Protein AF-A0A8J5CQS2-F1 (afdb_monomer)

Sequence (169 aa):
MVDVGGQRSERRKWIHCFENVTSIIFLVALSEYDQILFESDNENRMEESKALFKTIITYPWFQHSSVILFLNKKDLLEEKIMYSHLVDYFPEFDGTRRDAIAAREFILRMFVELNPDPEKIIYSHFTCATDMGADCLQEGTGEADDGGFLLKSFEWRRRWSRHSRFEQD

Secondary structure (DSSP, 8-state):
------STTGGGGGGGG-SS--EEEEEEEGGGTTPEETTEEEEEHHHHHHHHHHHHHH-GGGTTSEEEEEEE-HHHHHHHTTTS-GGGT-TT--SPTT-HHHHHHHHHHHHHTT---TTS-EEEEE--SS--SS-TTS-----------GGGSTTHHHHHTTTTTS---

Nearest PDB structures (foldseek):
  5do9-assembly1_A  TM=9.609E-01  e=2.045E-19  Mus musculus
  8zje-assembly1_A  TM=9.248E-01  e=1.064E-18  Homo sapiens
  3ah8-assembly1_A  TM=9.185E-01  e=2.661E-18  Rattus norvegicus
  7f6h-assembly1_B  TM=9.237E-01  e=5.539E-18  Homo sapiens
  7f6g-assembly1_B  TM=9.198E-01  e=5.888E-18  Homo sapiens

Structure (mmCIF, N/CA/C/O backbone):
data_AF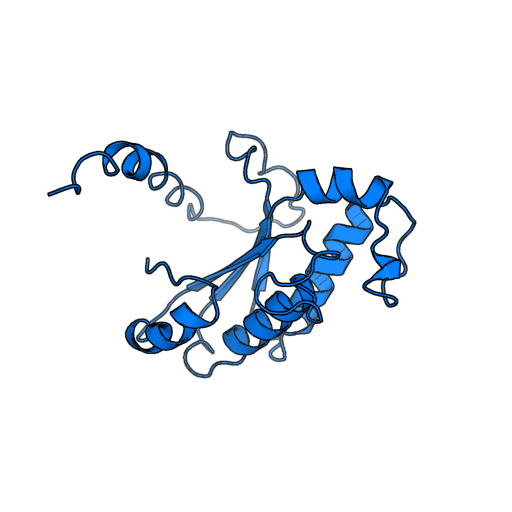-A0A8J5CQS2-F1
#
_entry.id   AF-A0A8J5CQS2-F1
#
loop_
_atom_site.group_PDB
_atom_site.id
_atom_site.type_symbol
_atom_site.label_atom_id
_atom_site.label_alt_id
_atom_site.label_comp_id
_atom_site.label_asym_id
_atom_site.label_entity_id
_atom_site.label_seq_id
_atom_site.pdbx_PDB_ins_code
_atom_site.Cartn_x
_atom_site.Cartn_y
_atom_site.Cartn_z
_atom_site.occupancy
_atom_site.B_iso_or_equiv
_atom_site.auth_seq_id
_atom_site.auth_comp_id
_atom_site.auth_asym_id
_atom_site.auth_atom_id
_atom_site.pdbx_PDB_model_num
ATOM 1 N N . MET A 1 1 ? -12.128 13.520 13.193 1.00 44.22 1 MET A N 1
ATOM 2 C CA .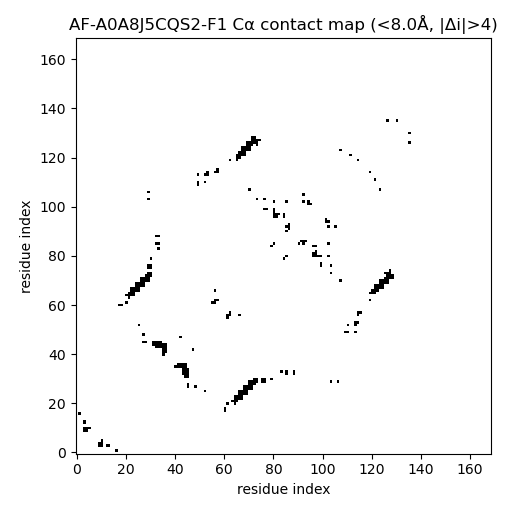 MET A 1 1 ? -11.045 12.775 12.521 1.00 44.22 1 MET A CA 1
ATOM 3 C C . MET A 1 1 ? -9.750 13.227 13.149 1.00 44.22 1 MET A C 1
ATOM 5 O O . MET A 1 1 ? -9.570 14.432 13.286 1.00 44.22 1 MET A O 1
ATOM 9 N N . VAL A 1 2 ? -8.931 12.288 13.603 1.00 40.47 2 VAL A N 1
ATOM 10 C CA . VAL A 1 2 ? -7.646 12.587 14.235 1.00 40.47 2 VAL A CA 1
ATOM 11 C C . VAL A 1 2 ? -6.560 12.197 13.244 1.00 40.47 2 VAL A C 1
ATOM 13 O O . VAL A 1 2 ? -6.558 11.062 12.777 1.00 40.47 2 VAL A O 1
ATOM 16 N N . ASP A 1 3 ? -5.708 13.152 12.876 1.00 47.66 3 ASP A N 1
ATOM 17 C CA . ASP A 1 3 ? -4.540 12.888 12.040 1.00 47.66 3 ASP A CA 1
ATOM 18 C C . ASP A 1 3 ? -3.387 12.488 12.952 1.00 47.66 3 ASP A C 1
ATOM 20 O O . ASP A 1 3 ? -2.991 13.235 13.850 1.00 47.66 3 ASP A O 1
ATOM 24 N N . VAL A 1 4 ? -2.897 11.273 12.754 1.00 51.91 4 VAL A N 1
ATOM 25 C CA . VAL A 1 4 ? -1.753 10.750 13.476 1.00 51.91 4 VAL A CA 1
ATOM 26 C C . VAL A 1 4 ? -0.599 10.634 12.494 1.00 51.91 4 VAL A C 1
ATOM 28 O O . VAL A 1 4 ? -0.658 9.878 11.526 1.00 51.91 4 VAL A O 1
ATOM 31 N N . GLY A 1 5 ? 0.472 11.391 12.737 1.00 52.62 5 GLY A N 1
ATOM 32 C CA . GLY A 1 5 ? 1.676 11.297 11.920 1.00 52.62 5 GLY A CA 1
ATOM 33 C C . GLY A 1 5 ? 2.195 9.854 11.891 1.00 52.62 5 GLY A C 1
ATOM 34 O O . GLY A 1 5 ? 2.320 9.207 12.932 1.00 52.62 5 GLY A O 1
ATOM 35 N N . GLY A 1 6 ? 2.499 9.341 10.695 1.00 58.34 6 GLY A N 1
ATOM 36 C CA . GLY A 1 6 ? 3.029 7.982 10.503 1.00 58.34 6 GLY A CA 1
ATOM 37 C C . GLY A 1 6 ? 4.504 7.808 10.899 1.00 58.34 6 GLY A C 1
ATOM 38 O O . GLY A 1 6 ? 5.002 6.677 10.940 1.00 58.34 6 GLY A O 1
ATOM 39 N N . GLN A 1 7 ? 5.203 8.912 11.197 1.00 57.56 7 GLN A N 1
ATOM 40 C CA . GLN A 1 7 ? 6.600 8.908 11.645 1.00 57.56 7 GLN A CA 1
ATOM 41 C C . GLN A 1 7 ? 6.742 8.197 12.994 1.00 57.56 7 GLN A C 1
ATOM 43 O O . GLN A 1 7 ? 5.876 8.320 13.863 1.00 57.56 7 GLN A O 1
ATOM 48 N N . ARG A 1 8 ? 7.849 7.467 13.193 1.00 62.59 8 ARG A N 1
ATOM 49 C CA . ARG A 1 8 ? 8.081 6.653 14.403 1.00 62.59 8 ARG A CA 1
ATOM 50 C C . ARG A 1 8 ? 8.000 7.481 15.693 1.00 62.59 8 ARG A C 1
ATOM 52 O O . ARG A 1 8 ? 7.493 6.992 16.702 1.00 62.59 8 ARG A O 1
ATOM 59 N N . SER A 1 9 ? 8.427 8.741 15.645 1.00 59.88 9 SER A N 1
ATOM 60 C CA . SER A 1 9 ? 8.343 9.723 16.736 1.00 59.88 9 SER A CA 1
ATOM 61 C C . SER A 1 9 ? 6.903 10.079 17.142 1.00 59.88 9 SER A C 1
ATOM 63 O O . SER A 1 9 ? 6.623 10.260 18.328 1.00 59.88 9 SER A O 1
ATOM 65 N N . GLU A 1 10 ? 5.974 10.109 16.187 1.00 62.69 10 GLU A N 1
ATOM 66 C CA . GLU A 1 10 ? 4.572 10.483 16.398 1.00 62.69 10 GLU A CA 1
ATOM 67 C C . GLU A 1 10 ? 3.713 9.304 16.892 1.00 62.69 10 GLU A C 1
ATOM 69 O O . GLU A 1 10 ? 2.684 9.518 17.537 1.00 62.69 10 GLU A O 1
ATOM 74 N N . ARG A 1 11 ? 4.172 8.053 16.707 1.00 64.12 11 ARG A N 1
ATOM 75 C CA . ARG A 1 11 ? 3.464 6.827 17.144 1.00 64.12 11 ARG A CA 1
ATOM 76 C C . ARG A 1 11 ? 3.202 6.766 18.649 1.00 64.12 11 ARG A C 1
ATOM 78 O O . ARG A 1 11 ? 2.207 6.193 19.082 1.00 64.12 11 ARG A O 1
ATOM 85 N N . ARG A 1 12 ? 4.044 7.411 19.464 1.00 56.56 12 ARG A N 1
ATOM 86 C CA . ARG A 1 12 ? 3.858 7.480 20.927 1.00 56.56 12 ARG A CA 1
ATOM 87 C C . ARG A 1 12 ? 2.632 8.303 21.344 1.00 56.56 12 ARG A C 1
ATOM 89 O O . ARG A 1 12 ? 2.141 8.118 22.451 1.00 56.56 12 ARG A O 1
ATOM 96 N N . LYS A 1 13 ? 2.118 9.178 20.470 1.00 54.66 13 LYS A N 1
ATOM 97 C CA . LYS A 1 13 ? 0.948 10.037 20.738 1.00 54.66 13 LYS A CA 1
ATOM 98 C C . LYS A 1 13 ? -0.385 9.361 20.408 1.00 54.66 13 LYS A C 1
ATOM 100 O O . LYS A 1 13 ? -1.439 9.871 20.781 1.00 54.66 13 LYS A O 1
ATOM 105 N N . TRP A 1 14 ? -0.349 8.205 19.743 1.00 59.88 14 TRP A N 1
ATOM 106 C CA . TRP A 1 14 ? -1.544 7.505 19.265 1.00 59.88 14 TRP A CA 1
ATOM 107 C C . TRP A 1 14 ? -2.451 7.042 20.419 1.00 59.88 14 TRP A C 1
ATOM 109 O O . TRP A 1 14 ? -3.668 7.020 20.272 1.00 59.88 14 TRP A O 1
ATOM 119 N N . ILE A 1 15 ? -1.875 6.785 21.601 1.00 51.25 15 ILE A N 1
ATOM 120 C CA . ILE A 1 15 ? -2.575 6.327 22.815 1.00 51.25 15 ILE A CA 1
ATOM 121 C C . ILE A 1 15 ? -3.734 7.255 23.224 1.00 51.25 15 ILE A C 1
ATOM 123 O O . ILE A 1 15 ? -4.734 6.778 23.749 1.00 51.25 15 ILE A O 1
ATOM 127 N N . HIS A 1 16 ? -3.653 8.561 22.947 1.00 52.88 16 HIS A N 1
ATOM 128 C CA . HIS A 1 16 ? -4.701 9.521 23.325 1.00 52.88 16 HIS A CA 1
ATOM 129 C C . HIS A 1 16 ? -5.902 9.562 22.362 1.00 52.88 16 HIS A C 1
ATOM 131 O O . HIS A 1 16 ? -6.837 10.324 22.591 1.00 52.88 16 HIS A O 1
ATOM 137 N N . CYS A 1 17 ? -5.892 8.760 21.291 1.00 51.12 17 CYS A N 1
ATOM 138 C CA . CYS A 1 17 ? -6.898 8.798 20.226 1.00 51.12 17 CYS A CA 1
ATOM 139 C C . CYS A 1 17 ? -7.877 7.608 20.250 1.00 51.12 17 CYS A C 1
ATOM 141 O O . CYS A 1 17 ? -8.739 7.527 19.376 1.00 51.12 17 CYS A O 1
ATOM 143 N N . PHE A 1 18 ? -7.731 6.665 21.189 1.00 56.47 18 PHE A N 1
ATOM 144 C CA . PHE A 1 18 ? -8.286 5.310 21.055 1.00 56.47 18 PHE A CA 1
ATOM 145 C C . PHE A 1 18 ? -9.371 4.941 22.062 1.00 56.47 18 PHE A C 1
ATOM 147 O O . PHE A 1 18 ? -9.291 3.912 22.721 1.00 56.47 18 PHE A O 1
ATOM 154 N N . GLU A 1 19 ? -10.453 5.714 22.082 1.00 55.28 19 GLU A N 1
ATOM 155 C CA . GLU A 1 19 ? -11.745 5.199 22.540 1.00 55.28 19 GLU A CA 1
ATOM 156 C C . GLU A 1 19 ? -12.787 5.370 21.424 1.00 55.28 19 GLU A C 1
ATOM 158 O O . GLU A 1 19 ? -12.920 6.446 20.842 1.00 55.28 19 GLU A O 1
ATOM 163 N N . ASN A 1 20 ? -13.524 4.296 21.113 1.00 61.78 20 ASN A N 1
ATOM 164 C CA . ASN A 1 20 ? -14.654 4.267 20.168 1.00 61.78 20 ASN A CA 1
ATOM 165 C C . ASN A 1 20 ? -14.337 4.608 18.695 1.00 61.78 20 ASN A C 1
ATOM 167 O O . ASN A 1 20 ? -15.146 5.232 18.005 1.00 61.78 20 ASN A O 1
ATOM 171 N N . VAL A 1 21 ? -13.182 4.178 18.175 1.00 72.56 21 VAL A N 1
ATOM 172 C CA . VAL A 1 21 ? -12.873 4.323 16.741 1.00 72.56 21 VAL A CA 1
ATOM 173 C C . VAL A 1 21 ? -13.780 3.409 15.911 1.00 72.56 21 VAL A C 1
ATOM 175 O O . VAL A 1 21 ? -13.712 2.186 16.008 1.00 72.56 21 VAL A O 1
ATOM 178 N N . THR A 1 22 ? -14.618 4.002 15.063 1.00 79.38 22 THR A N 1
ATOM 179 C CA . THR A 1 22 ? -15.545 3.266 14.186 1.00 79.38 22 THR A CA 1
ATOM 180 C C . THR A 1 22 ? -14.869 2.750 12.921 1.00 79.38 22 THR A C 1
ATOM 182 O O . THR A 1 22 ? -15.213 1.687 12.406 1.00 79.38 22 THR A O 1
ATOM 185 N N . SER A 1 23 ? -13.911 3.502 12.383 1.00 82.50 23 SER A N 1
ATOM 186 C CA . SER A 1 23 ? -13.218 3.150 11.147 1.00 82.50 23 SER A CA 1
ATOM 187 C C . SER A 1 23 ? -11.801 3.699 11.131 1.00 82.50 23 SER A C 1
ATOM 189 O O . SER A 1 23 ? -11.536 4.791 11.637 1.00 82.50 23 SER A O 1
ATOM 191 N N . ILE A 1 24 ? -10.905 2.945 10.509 1.00 86.50 24 ILE A N 1
ATOM 192 C CA . ILE A 1 24 ? -9.502 3.290 10.322 1.00 86.50 24 ILE A CA 1
ATOM 193 C C . ILE A 1 24 ? -9.265 3.454 8.834 1.00 86.50 24 ILE A C 1
ATOM 195 O O . ILE A 1 24 ? -9.616 2.577 8.052 1.00 86.50 24 ILE A O 1
ATOM 199 N N . ILE A 1 25 ? -8.643 4.565 8.455 1.00 88.56 25 ILE A N 1
ATOM 200 C CA . ILE A 1 25 ? -8.172 4.781 7.091 1.00 88.56 25 ILE A CA 1
ATOM 201 C C . ILE A 1 25 ? -6.656 4.636 7.113 1.00 88.56 25 ILE A C 1
ATOM 203 O O . ILE A 1 25 ? -5.969 5.404 7.783 1.00 88.56 25 ILE A O 1
ATOM 207 N N . PHE A 1 26 ? -6.141 3.650 6.389 1.00 90.38 26 PHE A N 1
ATOM 208 C CA . PHE A 1 26 ? -4.714 3.407 6.246 1.00 90.38 26 PHE A CA 1
ATOM 209 C C . PHE A 1 26 ? -4.270 3.743 4.825 1.00 90.38 26 PHE A C 1
ATOM 211 O O . PHE A 1 26 ? -4.892 3.306 3.859 1.00 90.38 26 PHE A O 1
ATOM 218 N N . LEU A 1 27 ? -3.197 4.525 4.693 1.00 89.12 27 LEU A N 1
ATOM 219 C CA . LEU A 1 27 ? -2.661 4.935 3.398 1.00 89.12 27 LEU A CA 1
ATOM 220 C C . LEU A 1 27 ? -1.344 4.214 3.114 1.00 89.12 27 LEU A C 1
ATOM 222 O O . LEU A 1 27 ? -0.386 4.322 3.876 1.00 89.12 27 LEU A O 1
ATOM 226 N N . VAL A 1 28 ? -1.294 3.543 1.969 1.00 93.25 28 VAL A N 1
ATOM 227 C CA . VAL A 1 28 ? -0.110 2.891 1.410 1.00 93.25 28 VAL A CA 1
ATOM 228 C C . VAL A 1 28 ? 0.341 3.680 0.194 1.00 93.25 28 VAL A C 1
ATOM 230 O O . VAL A 1 28 ? -0.457 3.994 -0.684 1.00 93.25 28 VAL A O 1
ATOM 233 N N . ALA A 1 29 ? 1.626 4.001 0.122 1.00 92.19 29 ALA A N 1
ATOM 234 C CA . ALA A 1 29 ? 2.218 4.618 -1.054 1.00 92.19 29 ALA A CA 1
ATOM 235 C C . ALA A 1 29 ? 2.773 3.525 -1.977 1.00 92.19 29 ALA A C 1
ATOM 237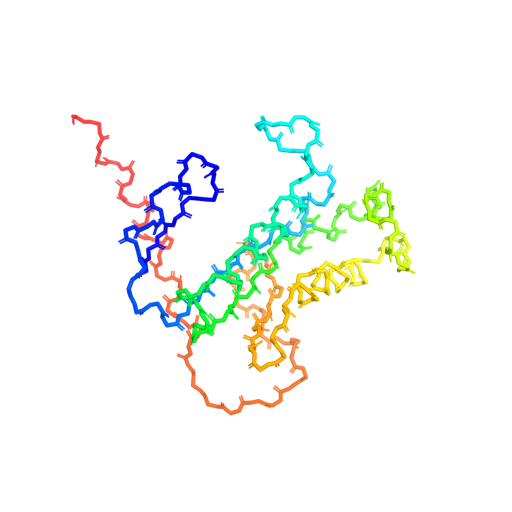 O O . ALA A 1 29 ? 3.851 2.994 -1.723 1.00 92.19 29 ALA A O 1
ATOM 238 N N . LEU A 1 30 ? 2.049 3.209 -3.054 1.00 94.69 30 LEU A N 1
ATOM 239 C CA . LEU A 1 30 ? 2.402 2.135 -3.989 1.00 94.69 30 LEU A CA 1
ATOM 240 C C . LEU A 1 30 ? 3.809 2.289 -4.563 1.00 94.69 30 LEU A C 1
ATOM 242 O O . LEU A 1 30 ? 4.504 1.304 -4.735 1.00 94.69 30 LEU A O 1
ATOM 246 N N . SER A 1 31 ? 4.250 3.519 -4.823 1.00 94.31 31 SER A N 1
ATOM 247 C CA . SER A 1 31 ? 5.530 3.823 -5.473 1.00 94.31 31 SER A CA 1
ATOM 248 C C . SER A 1 31 ? 6.770 3.712 -4.567 1.00 94.31 31 SER A C 1
ATOM 250 O O . SER A 1 31 ? 7.852 4.144 -4.974 1.00 94.31 31 SER A O 1
ATOM 252 N N . GLU A 1 32 ? 6.621 3.262 -3.317 1.00 93.31 32 GLU A N 1
ATOM 253 C CA . GLU A 1 32 ? 7.698 3.220 -2.309 1.00 93.31 32 GLU A CA 1
ATOM 254 C C . GLU A 1 32 ? 8.295 1.813 -2.111 1.00 93.31 32 GLU A C 1
ATOM 256 O O . GLU A 1 32 ? 9.106 1.622 -1.208 1.00 93.31 32 GLU A O 1
ATOM 261 N N . TYR A 1 33 ? 7.935 0.847 -2.967 1.00 94.88 33 TYR A N 1
ATOM 262 C CA . TYR A 1 33 ? 8.407 -0.547 -2.916 1.00 94.88 33 TYR A CA 1
ATOM 263 C C . TYR A 1 33 ? 9.929 -0.711 -3.016 1.00 94.88 33 TYR A C 1
ATOM 265 O O . TYR A 1 33 ? 10.471 -1.693 -2.527 1.00 94.88 33 TYR A O 1
ATOM 273 N N . ASP A 1 34 ? 10.625 0.245 -3.614 1.00 92.94 34 ASP A N 1
ATOM 274 C CA . ASP A 1 34 ? 12.075 0.253 -3.835 1.00 92.94 34 ASP A CA 1
ATOM 275 C C . ASP A 1 34 ? 12.808 1.322 -3.005 1.00 92.94 34 ASP A C 1
ATOM 277 O O . ASP A 1 34 ? 13.994 1.578 -3.215 1.00 92.94 34 ASP A O 1
ATOM 281 N N . GLN A 1 35 ? 12.108 1.986 -2.082 1.00 90.81 35 GLN A N 1
ATOM 282 C CA . GLN A 1 35 ? 12.676 3.052 -1.264 1.00 90.81 35 GLN A CA 1
ATOM 283 C C . GLN A 1 35 ? 13.108 2.534 0.107 1.00 90.81 35 GLN A C 1
ATOM 285 O O . GLN A 1 35 ? 12.442 1.693 0.711 1.00 90.81 35 GLN A O 1
ATOM 290 N N . ILE A 1 36 ? 14.180 3.122 0.634 1.00 88.19 36 ILE A N 1
ATOM 291 C CA . ILE A 1 36 ? 14.632 2.955 2.021 1.00 88.19 36 ILE A CA 1
ATOM 292 C C . ILE A 1 36 ? 14.068 4.065 2.915 1.00 88.19 36 ILE A C 1
ATOM 294 O O . ILE A 1 36 ? 13.730 5.155 2.440 1.00 88.19 36 ILE A O 1
ATOM 298 N N . LEU A 1 37 ? 13.913 3.790 4.209 1.00 75.19 37 LEU A N 1
ATOM 299 C CA . LEU A 1 37 ? 13.508 4.793 5.187 1.00 75.19 37 LEU A CA 1
ATOM 300 C C . LEU A 1 37 ? 14.589 5.866 5.326 1.00 75.19 37 LEU A C 1
ATOM 302 O O . LEU A 1 37 ? 15.771 5.573 5.421 1.00 75.19 37 LEU A O 1
ATOM 306 N N . PHE A 1 38 ? 14.166 7.123 5.450 1.00 72.12 38 PHE A N 1
ATOM 307 C CA . PHE A 1 38 ? 15.088 8.220 5.761 1.00 72.12 38 PHE A CA 1
ATOM 308 C C . PHE A 1 38 ? 15.748 8.059 7.143 1.00 72.12 38 PHE A C 1
ATOM 310 O O . PHE A 1 38 ? 16.850 8.538 7.376 1.00 72.12 38 PHE A O 1
ATOM 317 N N . GLU A 1 39 ? 15.056 7.396 8.073 1.00 71.19 39 GLU A N 1
ATOM 318 C CA . GLU A 1 39 ? 15.520 7.168 9.446 1.00 71.19 39 GLU A CA 1
ATOM 319 C C . GLU A 1 39 ? 16.452 5.945 9.568 1.00 71.19 39 GLU A C 1
ATOM 321 O O . GLU A 1 39 ? 17.073 5.764 10.614 1.00 71.19 39 GLU A O 1
ATOM 326 N N . SER A 1 40 ? 16.512 5.083 8.543 1.00 74.25 40 SER A N 1
ATOM 327 C CA . SER A 1 40 ? 17.265 3.824 8.559 1.00 74.25 40 SER A CA 1
ATOM 328 C C . SER A 1 40 ? 17.567 3.343 7.137 1.00 74.25 40 SER A C 1
ATOM 330 O O . SER A 1 40 ? 16.667 2.899 6.422 1.00 74.25 40 SER A O 1
ATOM 332 N N . ASP A 1 41 ? 18.847 3.355 6.755 1.00 76.12 41 ASP A N 1
ATOM 333 C CA . ASP A 1 41 ? 19.293 3.001 5.397 1.00 76.12 41 ASP A CA 1
ATOM 334 C C . ASP A 1 41 ? 19.101 1.515 5.035 1.00 76.12 41 ASP A C 1
ATOM 336 O O . ASP A 1 41 ? 19.252 1.120 3.880 1.00 76.12 41 ASP A O 1
ATOM 340 N N . ASN A 1 42 ? 18.747 0.679 6.013 1.00 80.06 42 ASN A N 1
ATOM 341 C CA . ASN A 1 42 ? 18.617 -0.768 5.854 1.00 80.06 42 ASN A CA 1
ATOM 342 C C . ASN A 1 42 ? 17.160 -1.254 5.837 1.00 80.06 42 ASN A C 1
ATOM 344 O O . ASN A 1 42 ? 16.925 -2.456 5.724 1.00 80.06 42 ASN A O 1
ATOM 348 N N . GLU A 1 43 ? 16.182 -0.357 5.965 1.00 82.94 43 GLU A N 1
ATOM 349 C CA . GLU A 1 43 ? 14.769 -0.722 6.077 1.00 82.94 43 GLU A CA 1
ATOM 350 C C . GLU A 1 43 ? 13.970 -0.211 4.876 1.00 82.94 43 GLU A C 1
ATOM 352 O O . GLU A 1 43 ? 13.920 0.988 4.599 1.00 82.94 43 GLU A O 1
ATOM 357 N N . ASN A 1 44 ? 13.311 -1.127 4.164 1.00 91.00 44 ASN A N 1
ATOM 358 C CA . ASN A 1 44 ? 12.440 -0.798 3.041 1.00 91.00 44 ASN A CA 1
ATOM 359 C C . ASN A 1 44 ? 11.135 -0.135 3.526 1.00 91.00 44 ASN A C 1
ATOM 361 O O . ASN A 1 44 ? 10.497 -0.603 4.473 1.00 91.00 44 ASN A O 1
ATOM 365 N N . ARG A 1 45 ? 10.704 0.943 2.859 1.00 88.81 45 ARG A N 1
ATOM 366 C CA . ARG A 1 45 ? 9.518 1.724 3.260 1.00 88.81 45 ARG A CA 1
ATOM 367 C C . ARG A 1 45 ? 8.216 0.930 3.150 1.00 88.81 45 ARG A C 1
ATOM 369 O O . ARG A 1 45 ? 7.332 1.098 3.991 1.00 88.81 45 ARG A O 1
ATOM 376 N N . MET A 1 46 ? 8.088 0.066 2.143 1.00 93.38 46 MET A N 1
ATOM 377 C CA . MET A 1 46 ? 6.914 -0.791 1.970 1.00 93.38 46 MET A CA 1
ATOM 378 C C . MET A 1 46 ? 6.848 -1.871 3.055 1.00 93.38 46 MET A C 1
ATOM 380 O O . MET A 1 46 ? 5.772 -2.101 3.601 1.00 93.38 46 MET A O 1
ATOM 384 N N . GLU A 1 47 ? 7.979 -2.471 3.435 1.00 91.75 47 GLU A N 1
ATOM 385 C CA . GLU A 1 47 ? 8.017 -3.432 4.548 1.00 91.75 47 GLU A CA 1
ATOM 386 C C . GLU A 1 47 ? 7.668 -2.788 5.896 1.00 91.75 47 GLU A C 1
ATOM 388 O O . GLU A 1 47 ? 6.873 -3.336 6.661 1.00 91.75 47 GLU A O 1
ATOM 393 N N . GLU A 1 48 ? 8.159 -1.576 6.169 1.00 88.06 48 GLU A N 1
ATOM 394 C CA . GLU A 1 48 ? 7.749 -0.821 7.362 1.00 88.06 48 GLU A CA 1
ATOM 395 C C . GLU A 1 48 ? 6.241 -0.513 7.342 1.00 88.06 48 GLU A C 1
ATOM 397 O O . GLU A 1 48 ? 5.560 -0.628 8.364 1.00 88.06 48 GLU A O 1
ATOM 402 N N . SER A 1 49 ? 5.693 -0.148 6.177 1.00 91.62 49 SER A N 1
ATOM 403 C CA . SER A 1 49 ? 4.255 0.095 6.010 1.00 91.62 49 SER A CA 1
ATOM 404 C C . SER A 1 49 ? 3.432 -1.170 6.284 1.00 91.62 49 SER A C 1
ATOM 406 O O . SER A 1 49 ? 2.445 -1.102 7.022 1.00 91.62 49 SER A O 1
ATOM 408 N N . LYS A 1 50 ? 3.871 -2.334 5.783 1.00 93.69 50 LYS A N 1
ATOM 409 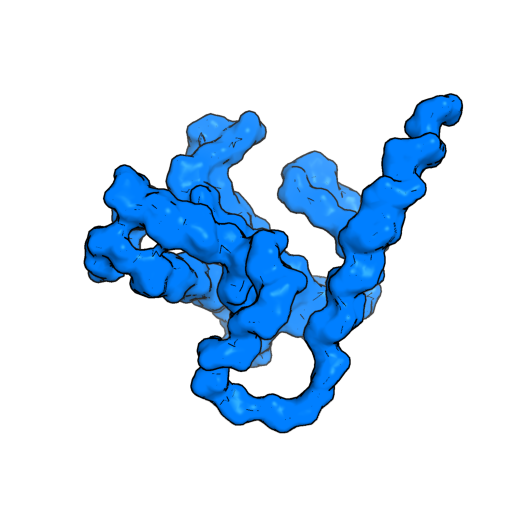C CA . LYS A 1 50 ? 3.273 -3.649 6.074 1.00 93.69 50 LYS A CA 1
ATOM 410 C C . LYS A 1 50 ? 3.308 -3.962 7.571 1.00 93.69 50 LYS A C 1
ATOM 412 O O . LYS A 1 50 ? 2.284 -4.329 8.150 1.00 93.69 50 LYS A O 1
ATOM 417 N N . ALA A 1 51 ? 4.454 -3.777 8.226 1.00 89.75 51 ALA A N 1
ATOM 418 C CA . ALA A 1 51 ? 4.606 -4.022 9.660 1.00 89.75 51 ALA A CA 1
ATOM 419 C C . ALA A 1 51 ? 3.679 -3.128 10.504 1.00 89.75 51 ALA A C 1
ATOM 421 O O . ALA A 1 51 ? 3.035 -3.596 11.453 1.00 89.75 51 ALA A O 1
ATOM 422 N N . LEU A 1 52 ? 3.551 -1.852 10.127 1.00 87.44 52 LEU A N 1
ATOM 423 C CA . LEU A 1 52 ? 2.640 -0.917 10.780 1.00 87.44 52 LEU A CA 1
ATOM 424 C C . LEU A 1 52 ? 1.176 -1.313 10.566 1.00 87.44 52 LEU A C 1
ATOM 426 O O . LEU A 1 52 ? 0.410 -1.348 11.529 1.00 87.44 52 LEU A O 1
ATOM 430 N N . PHE A 1 53 ? 0.793 -1.658 9.336 1.00 92.06 53 PHE A N 1
ATOM 431 C CA . PHE A 1 53 ? -0.559 -2.115 9.024 1.00 92.06 53 PHE A CA 1
ATOM 432 C C . PHE A 1 53 ? -0.939 -3.351 9.842 1.00 92.06 53 PHE A C 1
ATOM 434 O O . PHE A 1 53 ? -1.975 -3.348 10.506 1.00 92.06 53 PHE A O 1
ATOM 441 N N . LYS A 1 54 ? -0.059 -4.362 9.887 1.00 91.00 54 LYS A N 1
ATOM 442 C CA . LYS A 1 54 ? -0.242 -5.565 10.711 1.00 91.00 54 LYS A CA 1
ATOM 443 C C . LYS A 1 54 ? -0.465 -5.209 12.179 1.00 91.00 54 LYS A C 1
ATOM 445 O O . LYS A 1 54 ? -1.354 -5.759 12.822 1.00 91.00 54 LYS A O 1
ATOM 450 N N . THR A 1 55 ? 0.314 -4.269 12.708 1.00 86.50 55 THR A N 1
ATOM 451 C CA . THR A 1 55 ? 0.169 -3.811 14.097 1.00 86.50 55 THR A CA 1
ATOM 452 C C . THR A 1 55 ? -1.199 -3.175 14.340 1.00 86.50 55 THR A C 1
ATOM 454 O O . THR A 1 55 ? -1.829 -3.459 15.352 1.00 86.50 55 THR A O 1
ATOM 457 N N . ILE A 1 56 ? -1.685 -2.354 13.405 1.00 86.19 56 ILE A N 1
ATOM 458 C CA . ILE A 1 56 ? -2.989 -1.689 13.507 1.00 86.19 56 ILE A CA 1
ATOM 459 C C . ILE A 1 56 ? -4.128 -2.709 13.460 1.00 86.19 56 ILE A C 1
ATOM 461 O O . ILE A 1 56 ? -4.964 -2.730 14.356 1.00 86.19 56 ILE A O 1
ATOM 465 N N . ILE A 1 57 ? -4.167 -3.586 12.457 1.00 88.19 57 ILE A N 1
ATOM 466 C CA . ILE A 1 57 ? -5.292 -4.523 12.295 1.00 88.19 57 ILE A CA 1
ATOM 467 C C . ILE A 1 57 ? -5.350 -5.591 13.396 1.00 88.19 57 ILE A C 1
ATOM 469 O O . ILE A 1 57 ? -6.422 -6.130 13.655 1.00 88.19 57 ILE A O 1
ATOM 473 N N . THR A 1 58 ? -4.225 -5.873 14.063 1.00 87.69 58 THR A N 1
ATOM 474 C CA . THR A 1 58 ? -4.150 -6.815 15.196 1.00 87.69 58 THR A CA 1
ATOM 475 C C . THR A 1 58 ? -4.329 -6.149 16.558 1.00 87.69 58 THR A C 1
ATOM 477 O O . THR A 1 58 ? -4.407 -6.841 17.575 1.00 87.69 58 THR A O 1
ATOM 480 N N . TYR A 1 59 ? -4.405 -4.818 16.611 1.00 84.50 59 TYR A N 1
ATOM 481 C CA . TYR A 1 59 ? -4.508 -4.106 17.874 1.00 84.50 59 TYR A CA 1
ATOM 482 C C . TYR A 1 59 ? -5.884 -4.361 18.520 1.00 84.50 59 TYR A C 1
ATOM 484 O O . TYR A 1 59 ? -6.905 -4.110 17.874 1.00 84.50 59 TYR A O 1
ATOM 492 N N . PRO A 1 60 ? -5.961 -4.801 19.795 1.00 81.69 60 PRO A N 1
ATOM 493 C CA . PRO A 1 60 ? -7.232 -5.163 20.434 1.00 81.69 60 PRO A CA 1
ATOM 494 C C . PRO A 1 60 ? -8.294 -4.057 20.398 1.00 81.69 60 PRO A C 1
ATOM 496 O O . PRO A 1 60 ? -9.475 -4.327 20.201 1.00 81.69 60 PRO A O 1
ATOM 499 N N . TRP A 1 61 ? -7.865 -2.798 20.503 1.00 76.19 61 TRP A N 1
ATOM 500 C CA . TRP A 1 61 ? -8.744 -1.625 20.473 1.00 76.19 61 TRP A CA 1
ATOM 501 C C . TRP A 1 61 ? -9.464 -1.418 19.136 1.00 76.19 61 TRP A C 1
ATOM 503 O O . TRP A 1 61 ? -10.425 -0.658 19.068 1.00 76.19 61 TRP A O 1
ATOM 513 N N . PHE A 1 62 ? -9.006 -2.089 18.079 1.00 80.25 62 PHE A N 1
ATOM 514 C CA . PHE A 1 62 ? -9.518 -1.954 16.722 1.00 80.25 62 PHE A CA 1
ATOM 515 C C . PHE A 1 62 ? -10.195 -3.209 16.194 1.00 80.25 62 PHE A C 1
ATOM 517 O O . PHE A 1 62 ? -10.544 -3.248 15.014 1.00 80.25 62 PHE A O 1
ATOM 524 N N . GLN A 1 63 ? -10.405 -4.227 17.032 1.00 80.12 63 GLN A N 1
ATOM 525 C CA . GLN A 1 63 ? -11.026 -5.488 16.618 1.00 80.12 63 GLN A CA 1
ATOM 526 C C . GLN A 1 63 ? -12.365 -5.247 15.908 1.00 80.12 63 GLN A C 1
ATOM 528 O O . GLN A 1 63 ? -12.556 -5.726 14.793 1.00 80.12 63 GLN A O 1
ATOM 533 N N . HIS A 1 64 ? -13.213 -4.383 16.470 1.00 81.19 64 HIS A N 1
ATOM 534 C CA . HIS A 1 64 ? -14.530 -4.047 15.918 1.00 81.19 64 HIS A CA 1
ATOM 535 C C . HIS A 1 64 ? -14.539 -2.866 14.934 1.00 81.19 64 HIS A C 1
ATOM 537 O O . HIS A 1 64 ? -15.592 -2.522 14.402 1.00 81.19 64 HIS A O 1
ATOM 543 N N . SER A 1 65 ? -13.397 -2.219 14.690 1.00 85.31 65 SER A N 1
ATOM 544 C CA . SER A 1 65 ? -13.311 -1.101 13.746 1.00 85.31 65 SER A CA 1
ATOM 545 C C . SER A 1 65 ? -13.212 -1.612 12.306 1.00 85.31 65 SER A C 1
ATOM 547 O O . SER A 1 65 ? -12.440 -2.533 12.021 1.00 85.31 65 SER A O 1
ATOM 549 N N . SER A 1 66 ? -13.920 -0.971 11.377 1.00 86.62 66 SER A N 1
ATOM 550 C CA . SER A 1 66 ? -13.733 -1.206 9.938 1.00 86.62 66 SER A CA 1
ATOM 551 C C . SER A 1 66 ? -12.383 -0.659 9.474 1.00 86.62 66 SER A C 1
ATOM 553 O O . SER A 1 66 ? -11.923 0.366 9.981 1.00 86.62 66 SER A O 1
ATOM 555 N N . VAL A 1 67 ? -11.756 -1.298 8.487 1.00 89.25 67 VAL A N 1
ATOM 556 C CA . VAL A 1 67 ? -10.480 -0.837 7.920 1.00 89.25 67 VAL A CA 1
ATOM 557 C C . VAL A 1 67 ? -10.674 -0.491 6.451 1.00 89.25 67 VAL A C 1
ATOM 559 O O . VAL A 1 67 ? -11.182 -1.296 5.676 1.00 89.25 67 VAL A O 1
ATOM 562 N N . ILE A 1 68 ? -10.260 0.715 6.077 1.00 91.31 68 ILE A N 1
ATOM 563 C CA . ILE A 1 68 ? -10.246 1.217 4.707 1.00 91.31 68 ILE A CA 1
ATOM 564 C C . ILE A 1 68 ? -8.782 1.419 4.313 1.00 91.31 68 ILE A C 1
ATOM 566 O O . ILE A 1 68 ? -8.064 2.200 4.935 1.00 91.31 68 ILE A O 1
ATOM 570 N N . LEU A 1 69 ? -8.336 0.707 3.289 1.00 92.56 69 LEU A N 1
ATOM 571 C CA . LEU A 1 69 ? -6.982 0.702 2.762 1.00 92.56 69 LEU A CA 1
ATOM 572 C C . LEU A 1 69 ? -6.928 1.501 1.455 1.00 92.56 69 LEU A C 1
ATOM 574 O O . LEU A 1 69 ? -7.427 1.063 0.420 1.00 92.56 69 LEU A O 1
ATOM 578 N N . PHE A 1 70 ? -6.281 2.661 1.484 1.00 93.88 70 PHE A N 1
ATOM 579 C CA . PHE A 1 70 ? -5.993 3.431 0.279 1.00 93.88 70 PHE A CA 1
ATOM 580 C C . PHE A 1 70 ? -4.599 3.113 -0.245 1.00 93.88 70 PHE A C 1
ATOM 582 O O . PHE A 1 70 ? -3.600 3.454 0.385 1.00 93.88 70 PHE A O 1
ATOM 589 N N . LEU A 1 71 ? -4.535 2.521 -1.435 1.00 93.56 71 LEU A N 1
ATOM 590 C CA . LEU A 1 71 ? -3.302 2.310 -2.184 1.00 93.56 71 LEU A CA 1
ATOM 591 C C . LEU A 1 71 ? -3.095 3.499 -3.121 1.00 93.56 71 LEU A C 1
ATOM 593 O O . LEU A 1 71 ? -3.673 3.571 -4.202 1.00 93.56 71 LEU A O 1
ATOM 597 N N . ASN A 1 72 ? -2.338 4.485 -2.654 1.00 89.75 72 ASN A N 1
ATOM 598 C CA . ASN A 1 72 ? -2.139 5.772 -3.308 1.00 89.75 72 ASN A CA 1
ATOM 599 C C . ASN A 1 72 ? -0.884 5.777 -4.193 1.00 89.75 72 ASN A C 1
ATOM 601 O O . ASN A 1 72 ? -0.005 4.929 -4.044 1.00 89.75 72 ASN A O 1
ATOM 605 N N . LYS A 1 73 ? -0.761 6.797 -5.048 1.00 90.19 73 LYS A N 1
ATOM 606 C CA . LYS A 1 73 ? 0.333 6.982 -6.013 1.00 90.19 73 LYS A CA 1
ATOM 607 C C . LYS A 1 73 ? 0.356 5.897 -7.104 1.00 90.19 73 LYS A C 1
ATOM 609 O O . LYS A 1 73 ? 1.429 5.404 -7.458 1.00 90.19 73 LYS A O 1
ATOM 614 N N . LYS A 1 74 ? -0.824 5.476 -7.592 1.00 90.75 74 LYS A N 1
ATOM 615 C CA . LYS A 1 74 ? -0.932 4.484 -8.684 1.00 90.75 74 LYS A CA 1
ATOM 616 C C . LYS A 1 74 ? -0.211 4.948 -9.958 1.00 90.75 74 LYS A C 1
ATOM 618 O O . LYS A 1 74 ? 0.460 4.152 -10.595 1.00 90.75 74 LYS A O 1
ATOM 623 N N . ASP A 1 75 ? -0.285 6.243 -10.243 1.00 90.62 75 ASP A N 1
ATOM 624 C CA . ASP A 1 75 ? 0.398 6.940 -11.332 1.00 90.62 75 ASP A CA 1
ATOM 625 C C . ASP A 1 75 ? 1.914 6.745 -11.248 1.00 90.62 75 ASP A C 1
ATOM 627 O O . ASP A 1 75 ? 2.558 6.283 -12.186 1.00 90.62 75 ASP A O 1
ATOM 631 N N . LEU A 1 76 ? 2.484 6.996 -10.070 1.00 92.44 76 LEU A N 1
ATOM 632 C CA . LEU A 1 76 ? 3.919 6.840 -9.862 1.00 92.44 76 LEU A CA 1
ATOM 633 C C . LEU A 1 76 ? 4.350 5.372 -9.882 1.00 92.44 76 LEU A C 1
ATOM 635 O O . LEU A 1 76 ? 5.478 5.086 -10.268 1.00 92.44 76 LEU A O 1
ATOM 639 N N . LEU A 1 77 ? 3.492 4.433 -9.471 1.00 94.69 77 LEU A N 1
ATOM 640 C CA . LEU A 1 77 ? 3.770 3.004 -9.635 1.00 94.69 77 LEU A CA 1
ATOM 641 C C . LEU A 1 77 ? 3.841 2.626 -11.121 1.00 94.69 77 LEU A C 1
ATOM 643 O O . LEU A 1 77 ? 4.793 1.957 -11.523 1.00 94.69 77 LEU A O 1
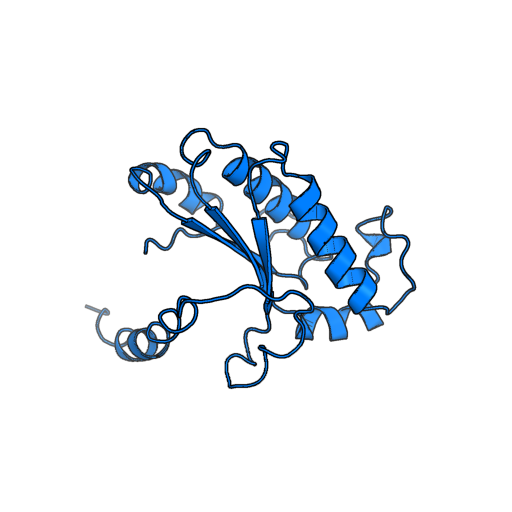ATOM 647 N N . GLU A 1 78 ? 2.864 3.065 -11.919 1.00 93.94 78 GLU A N 1
ATOM 648 C CA . GLU A 1 78 ? 2.787 2.805 -13.362 1.00 93.94 78 GLU A CA 1
ATOM 649 C C . GLU A 1 78 ? 4.036 3.313 -14.093 1.00 93.94 78 GLU A C 1
ATOM 651 O O . GLU A 1 78 ? 4.628 2.584 -14.890 1.00 93.94 78 GLU A O 1
ATOM 656 N N . GLU A 1 79 ? 4.504 4.516 -13.759 1.00 94.75 79 GLU A N 1
ATOM 657 C CA . GLU A 1 79 ? 5.750 5.058 -14.304 1.00 94.75 79 GLU A CA 1
ATOM 658 C C . GLU A 1 79 ? 6.978 4.254 -13.855 1.00 94.75 79 GLU A C 1
ATOM 660 O O . GLU A 1 79 ? 7.866 3.943 -14.655 1.00 94.75 79 GLU A O 1
ATOM 665 N N . LYS A 1 80 ? 7.051 3.913 -12.566 1.00 95.62 80 LYS A N 1
ATOM 666 C CA . LYS A 1 80 ? 8.255 3.351 -11.945 1.00 95.62 80 LYS A CA 1
ATOM 667 C C . LYS A 1 80 ? 8.525 1.902 -12.327 1.00 95.62 80 LYS A C 1
ATOM 669 O O . LYS A 1 80 ? 9.677 1.528 -12.564 1.00 95.62 80 LYS A O 1
ATOM 674 N N . ILE A 1 81 ? 7.468 1.109 -12.484 1.00 95.81 81 ILE A N 1
ATOM 675 C CA . ILE A 1 81 ? 7.531 -0.309 -12.866 1.00 95.81 81 ILE A CA 1
ATOM 676 C C . ILE A 1 81 ? 8.205 -0.530 -14.234 1.00 95.81 81 ILE A C 1
ATOM 678 O O . ILE A 1 81 ? 8.711 -1.623 -14.523 1.00 95.81 81 ILE A O 1
ATOM 682 N N . MET A 1 82 ? 8.299 0.518 -15.059 1.00 95.62 82 MET A N 1
ATOM 683 C CA . MET A 1 82 ? 8.990 0.484 -16.348 1.00 95.62 82 MET A CA 1
ATOM 684 C C . MET A 1 82 ? 10.508 0.287 -16.229 1.00 95.62 82 MET A C 1
ATOM 686 O O . MET A 1 82 ? 11.106 -0.335 -17.118 1.00 95.62 82 MET A O 1
ATOM 690 N N . TYR A 1 83 ? 11.118 0.788 -15.150 1.00 95.50 83 TYR A N 1
ATOM 691 C CA . TYR A 1 83 ? 12.573 0.806 -14.952 1.00 95.50 83 TYR A CA 1
ATOM 692 C C . TYR A 1 83 ? 13.053 0.233 -13.608 1.00 95.50 83 TYR A C 1
ATOM 694 O O . TYR A 1 83 ? 14.216 -0.145 -13.517 1.00 95.50 83 TYR A O 1
ATOM 702 N N . SER A 1 84 ? 12.192 0.134 -12.593 1.00 95.94 84 SER A N 1
ATOM 703 C CA . SER A 1 84 ? 12.474 -0.487 -11.290 1.00 95.94 84 SER A CA 1
ATOM 704 C C . SER A 1 84 ? 11.499 -1.646 -11.090 1.00 95.94 84 SER A C 1
ATOM 706 O O . SER A 1 84 ? 10.297 -1.428 -10.929 1.00 95.94 84 SER A O 1
ATOM 708 N N . HIS A 1 85 ? 11.971 -2.888 -11.191 1.00 93.38 85 HIS A N 1
ATOM 709 C CA . HIS A 1 85 ? 11.085 -4.051 -11.212 1.00 93.38 85 HIS A CA 1
ATOM 710 C C . HIS A 1 85 ? 10.765 -4.549 -9.803 1.00 93.38 85 HIS A C 1
ATOM 712 O O . HIS A 1 85 ? 11.651 -4.707 -8.972 1.00 93.38 85 HIS A O 1
ATOM 718 N N . LEU A 1 86 ? 9.492 -4.869 -9.556 1.00 95.19 86 LEU A N 1
ATOM 719 C CA . LEU A 1 86 ? 9.021 -5.272 -8.229 1.00 95.19 86 LEU A CA 1
ATOM 720 C C . LEU A 1 86 ? 9.712 -6.540 -7.700 1.00 95.19 86 LEU A C 1
ATOM 722 O O . LEU A 1 86 ? 10.021 -6.606 -6.516 1.00 95.19 86 LEU A O 1
ATOM 726 N N . VAL A 1 87 ? 10.021 -7.494 -8.587 1.00 95.38 87 VAL A N 1
ATOM 727 C CA . VAL A 1 87 ? 10.700 -8.762 -8.252 1.00 95.38 87 VAL A CA 1
ATOM 728 C C . VAL A 1 87 ? 12.089 -8.569 -7.632 1.00 95.38 87 VAL A C 1
ATOM 730 O O . VAL A 1 87 ? 12.545 -9.424 -6.880 1.00 95.38 87 VAL A O 1
ATOM 733 N N . ASP A 1 88 ? 12.754 -7.441 -7.908 1.00 94.31 88 ASP A N 1
ATOM 734 C CA . ASP A 1 88 ? 14.083 -7.150 -7.359 1.00 94.31 88 ASP A CA 1
ATOM 735 C C . ASP A 1 88 ? 14.018 -6.812 -5.852 1.00 94.31 88 ASP A C 1
ATOM 737 O O . ASP A 1 88 ? 15.024 -6.906 -5.150 1.00 94.31 88 ASP A O 1
ATOM 741 N N . TYR A 1 89 ? 12.829 -6.453 -5.350 1.00 95.00 89 TYR A N 1
ATOM 742 C CA . TYR A 1 89 ? 12.566 -6.079 -3.954 1.00 95.00 89 TYR A CA 1
ATOM 743 C C . TYR A 1 89 ? 11.649 -7.080 -3.240 1.00 95.00 89 TYR A C 1
ATOM 745 O O . TYR A 1 89 ? 11.805 -7.309 -2.044 1.00 95.00 89 TYR A O 1
ATOM 753 N N . PHE A 1 90 ? 10.722 -7.689 -3.983 1.00 95.38 90 PHE A N 1
ATOM 754 C CA . PHE A 1 90 ? 9.758 -8.688 -3.522 1.00 95.38 90 PHE A CA 1
ATOM 755 C C . PHE A 1 90 ? 9.831 -9.919 -4.438 1.00 95.38 90 PHE A C 1
ATOM 757 O O . PHE A 1 90 ? 9.082 -9.996 -5.417 1.00 95.38 90 PHE A O 1
ATOM 764 N N . PRO A 1 91 ? 10.747 -10.870 -4.170 1.00 95.25 91 PRO A N 1
ATOM 765 C CA . PRO A 1 91 ? 10.991 -12.029 -5.034 1.00 95.25 91 PRO A CA 1
ATOM 766 C C . PRO A 1 91 ? 9.782 -12.956 -5.220 1.00 95.25 91 PRO A C 1
ATOM 768 O O . PRO A 1 91 ? 9.756 -13.751 -6.155 1.00 95.25 91 PRO A O 1
ATOM 771 N N . GLU A 1 92 ? 8.782 -12.865 -4.342 1.00 95.06 92 GLU A N 1
ATOM 772 C CA . GLU A 1 92 ? 7.517 -13.600 -4.416 1.00 95.06 92 GLU A CA 1
ATOM 773 C C . GLU A 1 92 ? 6.579 -13.068 -5.510 1.00 95.06 92 GLU A C 1
ATOM 775 O O . GLU A 1 92 ? 5.549 -13.685 -5.791 1.00 95.06 92 GLU A O 1
ATOM 780 N N . PHE A 1 93 ? 6.898 -11.921 -6.117 1.00 95.88 93 PHE A N 1
ATOM 781 C CA . PHE A 1 93 ? 6.161 -11.399 -7.258 1.00 95.88 93 PHE A CA 1
ATOM 782 C C . PHE A 1 93 ? 6.426 -12.245 -8.508 1.00 95.88 93 PHE A C 1
ATOM 784 O O . PHE A 1 93 ? 7.527 -12.253 -9.059 1.00 95.88 93 PHE A O 1
ATOM 791 N N . ASP A 1 94 ? 5.382 -12.914 -8.984 1.00 93.25 94 ASP A N 1
ATOM 792 C CA . ASP A 1 94 ? 5.381 -13.801 -10.149 1.00 93.25 94 ASP A CA 1
ATOM 793 C C . ASP A 1 94 ? 4.801 -13.148 -11.417 1.00 93.25 94 ASP A C 1
ATOM 795 O O . ASP A 1 94 ? 4.728 -13.780 -12.474 1.00 93.25 94 ASP A O 1
ATOM 799 N N . GLY A 1 95 ? 4.405 -11.876 -11.334 1.00 91.31 95 GLY A N 1
ATOM 800 C CA . GLY A 1 95 ? 3.853 -11.131 -12.458 1.00 91.31 95 GLY A CA 1
ATOM 801 C C . GLY A 1 95 ? 4.892 -10.764 -13.521 1.00 91.31 95 GLY A C 1
ATOM 802 O O . GLY A 1 95 ? 6.106 -10.723 -13.297 1.00 91.31 95 GLY A O 1
ATOM 803 N N . THR A 1 96 ? 4.404 -10.457 -14.721 1.00 92.69 96 THR A N 1
ATOM 804 C CA . THR A 1 96 ? 5.248 -10.037 -15.841 1.00 92.69 96 THR A CA 1
ATOM 805 C C . THR A 1 96 ? 5.970 -8.720 -15.559 1.00 92.69 96 THR A C 1
ATOM 807 O O . THR A 1 96 ? 5.431 -7.794 -14.950 1.00 92.69 96 THR A O 1
ATOM 810 N N . ARG A 1 97 ? 7.213 -8.593 -16.046 1.00 91.00 97 ARG A N 1
ATOM 811 C CA . ARG A 1 97 ? 7.951 -7.324 -15.965 1.00 91.00 97 ARG A CA 1
ATOM 812 C C . ARG A 1 97 ? 7.155 -6.213 -16.644 1.00 91.00 97 ARG A C 1
ATOM 814 O O . ARG A 1 97 ? 6.632 -6.412 -17.735 1.00 91.00 97 ARG A O 1
ATOM 821 N N . ARG A 1 98 ? 7.175 -5.027 -16.031 1.00 93.19 98 ARG A N 1
ATOM 822 C CA . ARG A 1 98 ? 6.481 -3.817 -16.503 1.00 93.19 98 ARG A CA 1
ATOM 823 C C . ARG A 1 98 ? 4.949 -3.890 -16.463 1.00 93.19 98 ARG A C 1
ATOM 825 O O . ARG A 1 98 ? 4.291 -3.013 -17.009 1.00 93.19 98 ARG A O 1
ATOM 832 N N . ASP A 1 99 ? 4.384 -4.900 -15.809 1.00 94.94 99 ASP A N 1
ATOM 833 C CA . ASP A 1 99 ? 2.945 -4.997 -15.604 1.00 94.94 99 ASP A CA 1
ATOM 834 C C . ASP A 1 99 ? 2.539 -4.258 -14.323 1.00 94.94 99 ASP A C 1
ATOM 836 O O . ASP A 1 99 ? 2.677 -4.766 -13.208 1.00 94.94 99 ASP A O 1
ATOM 840 N N . ALA A 1 100 ? 2.062 -3.025 -14.489 1.00 94.25 100 ALA A N 1
ATOM 841 C CA . ALA A 1 100 ? 1.623 -2.195 -13.374 1.00 94.25 100 ALA A CA 1
ATOM 842 C C . ALA A 1 100 ? 0.346 -2.725 -12.698 1.00 94.25 100 ALA A C 1
ATOM 844 O O . ALA A 1 100 ? 0.163 -2.514 -11.498 1.00 94.25 100 ALA A O 1
ATOM 845 N N . ILE A 1 101 ? -0.515 -3.436 -13.437 1.00 95.00 101 ILE A N 1
ATOM 846 C CA . ILE A 1 101 ? -1.739 -4.031 -12.888 1.00 95.00 101 ILE A CA 1
ATOM 847 C C . ILE A 1 101 ? -1.352 -5.216 -12.005 1.00 95.00 101 ILE A C 1
ATOM 849 O O . ILE A 1 101 ? -1.715 -5.250 -10.834 1.00 95.00 101 ILE A O 1
ATOM 853 N N . ALA A 1 102 ? -0.530 -6.139 -12.506 1.00 96.50 102 ALA A N 1
ATOM 854 C CA . ALA A 1 102 ? -0.035 -7.239 -11.683 1.00 96.50 102 ALA A CA 1
ATOM 855 C C . ALA A 1 102 ? 0.724 -6.720 -10.448 1.00 96.50 102 ALA A C 1
ATOM 857 O O . ALA A 1 102 ? 0.529 -7.231 -9.347 1.00 96.50 102 ALA A O 1
ATOM 858 N N . ALA A 1 103 ? 1.539 -5.670 -10.602 1.00 96.75 103 ALA A N 1
ATOM 859 C CA . ALA A 1 103 ? 2.274 -5.066 -9.494 1.00 96.75 103 ALA A CA 1
ATOM 860 C C . ALA A 1 103 ? 1.352 -4.470 -8.413 1.00 96.75 103 ALA A C 1
ATOM 862 O O . ALA A 1 103 ? 1.553 -4.735 -7.227 1.00 96.75 103 ALA A O 1
ATOM 863 N N . ARG A 1 104 ? 0.333 -3.679 -8.790 1.00 95.31 104 ARG A N 1
ATOM 864 C CA . ARG A 1 104 ? -0.581 -3.058 -7.812 1.00 95.31 104 ARG A CA 1
ATOM 865 C C . ARG A 1 104 ? -1.445 -4.099 -7.096 1.00 95.31 104 ARG A C 1
ATOM 867 O O . ARG A 1 104 ? -1.639 -3.980 -5.888 1.00 95.31 104 ARG A O 1
ATOM 874 N N . GLU A 1 105 ? -1.902 -5.129 -7.812 1.00 96.62 105 GLU A N 1
ATOM 875 C CA . GLU A 1 105 ? -2.675 -6.237 -7.237 1.00 96.62 105 GLU A CA 1
ATOM 876 C C . GLU A 1 105 ? -1.818 -7.087 -6.295 1.00 96.62 105 GLU A C 1
ATOM 878 O O . GLU A 1 105 ? -2.260 -7.454 -5.207 1.00 96.62 105 GLU A O 1
ATOM 883 N N . PHE A 1 106 ? -0.555 -7.339 -6.653 1.00 97.50 106 PHE A N 1
ATOM 884 C CA . PHE A 1 106 ? 0.389 -8.005 -5.761 1.00 97.50 106 PHE A CA 1
ATOM 885 C C . PHE A 1 106 ? 0.596 -7.212 -4.468 1.00 97.50 106 PHE A C 1
ATOM 887 O O . PHE A 1 106 ? 0.540 -7.788 -3.382 1.00 97.50 106 PHE A O 1
ATOM 894 N N . ILE A 1 107 ? 0.788 -5.891 -4.563 1.00 97.12 107 ILE A N 1
ATOM 895 C CA . ILE A 1 107 ? 0.928 -5.044 -3.374 1.00 97.12 107 ILE A CA 1
ATOM 896 C C . ILE A 1 107 ? -0.351 -5.078 -2.537 1.00 97.12 107 ILE A C 1
ATOM 898 O O . ILE A 1 107 ? -0.261 -5.277 -1.331 1.00 97.12 107 ILE A O 1
ATOM 902 N N . LEU A 1 108 ? -1.536 -4.957 -3.141 1.00 96.62 108 LEU A N 1
ATOM 903 C CA . LEU A 1 108 ? -2.804 -5.108 -2.421 1.00 96.62 108 LEU A CA 1
ATOM 904 C C . LEU A 1 108 ? -2.864 -6.442 -1.663 1.00 96.62 108 LEU A C 1
ATOM 906 O O . LEU A 1 108 ? -3.147 -6.454 -0.461 1.00 96.62 108 LEU A O 1
ATOM 910 N N . ARG A 1 109 ? -2.532 -7.547 -2.338 1.00 96.19 109 ARG A N 1
ATOM 911 C CA . ARG A 1 109 ? -2.498 -8.886 -1.744 1.00 96.19 109 ARG A CA 1
ATOM 912 C C . ARG A 1 109 ? -1.559 -8.947 -0.539 1.00 96.19 109 ARG A C 1
ATOM 914 O O . ARG A 1 109 ? -1.980 -9.424 0.510 1.00 96.19 109 ARG A O 1
ATOM 921 N N . MET A 1 110 ? -0.355 -8.372 -0.634 1.00 96.19 110 MET A N 1
ATOM 922 C CA . MET A 1 110 ? 0.591 -8.315 0.489 1.00 96.19 110 MET A CA 1
ATOM 923 C C . MET A 1 110 ? 0.010 -7.662 1.749 1.00 96.19 110 MET A C 1
ATOM 925 O O . MET A 1 110 ? 0.442 -8.005 2.845 1.00 96.19 110 MET A O 1
ATOM 929 N N . PHE A 1 111 ? -0.914 -6.703 1.621 1.00 95.81 111 PHE A N 1
ATOM 930 C CA . PHE A 1 111 ? -1.559 -6.066 2.773 1.00 95.81 111 PHE A CA 1
ATOM 931 C C . PHE A 1 111 ? -2.763 -6.864 3.271 1.00 95.81 111 PHE A C 1
ATOM 933 O O . PHE A 1 111 ? -2.903 -7.060 4.476 1.00 95.81 111 PHE A O 1
ATOM 940 N N . VAL A 1 112 ? -3.622 -7.340 2.368 1.00 93.62 112 VAL A N 1
ATOM 941 C CA . VAL A 1 112 ? -4.827 -8.099 2.736 1.00 93.62 112 VAL A CA 1
ATOM 942 C C . VAL A 1 112 ? -4.464 -9.418 3.424 1.00 93.62 112 VAL A C 1
ATOM 944 O O . VAL A 1 112 ? -5.086 -9.768 4.423 1.00 93.62 112 VAL A O 1
ATOM 947 N N . GLU A 1 113 ? -3.411 -10.104 2.974 1.00 94.50 113 GLU A N 1
ATOM 948 C CA . GLU A 1 113 ? -2.930 -11.358 3.575 1.00 94.50 113 GLU A CA 1
ATOM 949 C C . GLU A 1 113 ? -2.350 -11.187 4.990 1.00 94.50 113 GLU A C 1
ATOM 951 O O . GLU A 1 113 ? -2.189 -12.169 5.714 1.00 94.50 113 GLU A O 1
ATOM 956 N N . LEU A 1 114 ? -2.059 -9.955 5.430 1.00 94.00 114 LEU A N 1
ATOM 957 C CA . LEU A 1 114 ? -1.640 -9.705 6.815 1.00 94.00 114 LEU A CA 1
ATOM 958 C C . LEU A 1 114 ? -2.792 -9.849 7.807 1.00 94.00 114 LEU A C 1
ATOM 960 O O . LEU A 1 114 ? -2.523 -9.933 9.007 1.00 94.00 114 LEU A O 1
ATOM 964 N N . ASN A 1 115 ? -4.039 -9.837 7.332 1.00 91.75 115 ASN A N 1
ATOM 965 C CA . ASN A 1 115 ? -5.221 -9.947 8.166 1.00 91.75 115 ASN A CA 1
ATOM 966 C C . ASN A 1 115 ? -5.400 -11.383 8.684 1.00 91.75 115 ASN A C 1
ATOM 968 O O . ASN A 1 115 ? -5.718 -12.275 7.898 1.00 91.75 115 ASN A O 1
ATOM 972 N N . PRO A 1 116 ? -5.232 -11.630 9.997 1.00 87.38 116 PRO A N 1
ATOM 973 C CA . PRO A 1 116 ? -5.428 -12.963 10.555 1.00 87.38 116 PRO A CA 1
ATOM 974 C C . PRO A 1 116 ? -6.911 -13.307 10.763 1.00 87.38 116 PRO A C 1
ATOM 976 O O . PRO A 1 116 ? -7.220 -14.461 11.050 1.00 87.38 116 PRO A O 1
ATOM 979 N N . ASP A 1 117 ? -7.806 -12.319 10.675 1.00 87.75 117 ASP A N 1
ATOM 980 C CA . ASP A 1 117 ? -9.228 -12.457 10.971 1.00 87.75 117 ASP A CA 1
ATOM 981 C C . ASP A 1 117 ? -10.065 -12.380 9.681 1.00 87.75 117 ASP A C 1
ATOM 983 O O . ASP A 1 117 ? -10.254 -11.286 9.140 1.00 87.75 117 ASP A O 1
ATOM 987 N N . PRO A 1 118 ? -10.594 -13.509 9.176 1.00 82.81 118 PRO A N 1
ATOM 988 C CA . PRO A 1 118 ? -11.380 -13.523 7.946 1.00 82.81 118 PRO A CA 1
ATOM 989 C C . PRO A 1 118 ? -12.726 -12.792 8.074 1.00 82.81 118 PRO A C 1
ATOM 991 O O . PRO A 1 118 ? -13.309 -12.441 7.051 1.00 82.81 118 PRO A O 1
ATOM 994 N N . GLU A 1 119 ? -13.229 -12.549 9.290 1.00 85.25 119 GLU A N 1
ATOM 995 C CA . GLU A 1 119 ? -14.467 -11.788 9.505 1.00 85.25 119 GLU A CA 1
ATOM 996 C C . GLU A 1 119 ? -14.231 -10.275 9.410 1.00 85.25 119 GLU A C 1
ATOM 998 O O . GLU A 1 119 ? -15.152 -9.500 9.129 1.00 85.25 119 GLU A O 1
ATOM 1003 N N . LYS A 1 120 ? -12.983 -9.831 9.593 1.00 85.19 120 LYS A N 1
ATOM 1004 C CA . LYS A 1 120 ? -12.610 -8.425 9.479 1.00 85.19 120 LYS A CA 1
ATOM 1005 C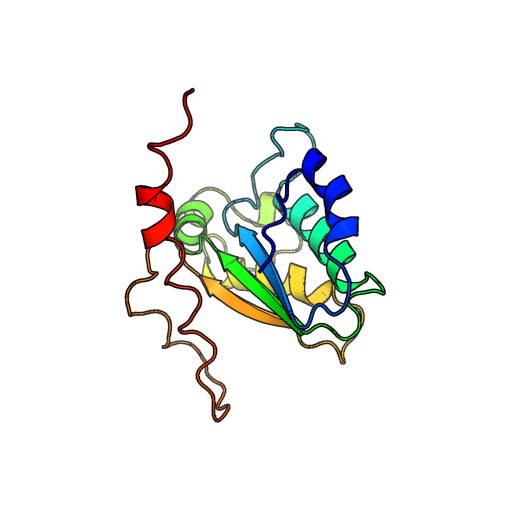 C . LYS A 1 120 ? -12.492 -8.018 8.013 1.00 85.19 120 LYS A C 1
ATOM 1007 O O . LYS A 1 120 ? -11.518 -8.326 7.331 1.00 85.19 120 LYS A O 1
ATOM 1012 N N . ILE A 1 121 ? -13.471 -7.255 7.537 1.00 84.69 121 ILE A N 1
ATOM 1013 C CA . ILE A 1 121 ? -13.473 -6.741 6.164 1.00 84.69 121 ILE A CA 1
ATOM 1014 C C . ILE A 1 121 ? -12.493 -5.564 6.039 1.00 84.69 121 ILE A C 1
ATOM 1016 O O . ILE A 1 121 ? -12.589 -4.571 6.769 1.00 84.69 121 ILE A O 1
ATOM 1020 N N . ILE A 1 122 ? -11.572 -5.666 5.076 1.00 90.69 122 ILE A N 1
ATOM 1021 C CA . ILE A 1 122 ? -10.681 -4.582 4.648 1.00 90.69 122 ILE A CA 1
ATOM 1022 C C . ILE A 1 122 ? -11.183 -4.063 3.300 1.00 90.69 122 ILE A C 1
ATOM 1024 O O . ILE A 1 122 ? -11.044 -4.727 2.275 1.00 90.69 122 ILE A O 1
ATOM 1028 N N . TYR A 1 123 ? -11.749 -2.859 3.296 1.00 91.69 123 TYR A N 1
ATOM 1029 C CA . TYR A 1 123 ? -12.165 -2.180 2.070 1.00 91.69 123 TYR A CA 1
ATOM 1030 C C . TYR A 1 123 ? -10.941 -1.561 1.410 1.00 91.69 123 TYR A C 1
ATOM 1032 O O . TYR A 1 123 ? -10.258 -0.767 2.048 1.00 91.69 123 TYR A O 1
ATOM 1040 N N . SER A 1 124 ? -10.642 -1.900 0.160 1.00 92.75 124 SER A N 1
ATOM 1041 C CA . SER A 1 124 ? -9.448 -1.398 -0.525 1.00 92.75 124 SER A CA 1
ATOM 1042 C C . SER A 1 124 ? -9.797 -0.570 -1.754 1.00 92.75 124 SER A C 1
ATOM 1044 O O . SER A 1 124 ? -10.740 -0.874 -2.481 1.00 92.75 124 SER A O 1
ATOM 1046 N N . HIS A 1 125 ? -9.031 0.496 -1.980 1.00 91.69 125 HIS A N 1
ATOM 1047 C CA . HIS A 1 125 ? -9.176 1.343 -3.159 1.00 91.69 125 HIS A CA 1
ATOM 1048 C C . HIS A 1 125 ? -7.812 1.804 -3.669 1.00 91.69 125 HIS A C 1
ATOM 1050 O O . HIS A 1 125 ? -6.991 2.331 -2.911 1.00 91.69 125 HIS A O 1
ATOM 1056 N N . PHE A 1 126 ? -7.605 1.684 -4.979 1.00 90.94 126 PHE A N 1
ATOM 1057 C CA . PHE A 1 126 ? -6.484 2.309 -5.668 1.00 90.94 126 PHE A CA 1
ATOM 1058 C C . PHE A 1 126 ? -6.787 3.785 -5.922 1.00 90.94 126 PHE A C 1
ATOM 1060 O O . PHE A 1 126 ? -7.843 4.142 -6.443 1.00 90.94 126 PHE A O 1
ATOM 1067 N N . THR A 1 127 ? -5.860 4.661 -5.552 1.00 88.00 127 THR A N 1
ATOM 1068 C CA . THR A 1 127 ? -6.034 6.112 -5.633 1.00 88.00 127 THR A CA 1
ATOM 1069 C C . THR A 1 127 ? -4.819 6.781 -6.264 1.00 88.00 127 THR A C 1
ATOM 1071 O O . THR A 1 127 ? -3.689 6.293 -6.208 1.00 88.00 127 THR A O 1
ATOM 1074 N N . CYS A 1 128 ? -5.071 7.924 -6.889 1.00 81.56 128 CYS A N 1
ATOM 1075 C CA . CYS A 1 128 ? -4.051 8.846 -7.355 1.00 81.56 128 CYS A CA 1
ATOM 1076 C C . CYS A 1 128 ? -4.280 10.178 -6.637 1.00 81.56 128 CYS A C 1
ATOM 1078 O O . CYS A 1 128 ? -5.407 10.677 -6.596 1.00 81.56 128 CYS A O 1
ATOM 1080 N N . ALA A 1 129 ? -3.237 10.752 -6.038 1.00 57.19 129 ALA A N 1
ATOM 1081 C CA . ALA A 1 129 ? -3.364 11.992 -5.272 1.00 57.19 129 ALA A CA 1
ATOM 1082 C C . ALA A 1 129 ? -3.715 13.210 -6.152 1.00 57.19 129 ALA A C 1
ATOM 1084 O O . ALA A 1 129 ? -4.146 14.236 -5.619 1.00 57.19 129 ALA A O 1
ATOM 1085 N N . THR A 1 130 ? -3.524 13.103 -7.471 1.00 54.81 130 THR A N 1
ATOM 1086 C CA . THR A 1 130 ? -3.804 14.142 -8.473 1.00 54.81 130 THR A CA 1
ATOM 1087 C C . THR A 1 130 ? -5.148 13.952 -9.191 1.00 54.81 130 THR A C 1
ATOM 1089 O O . THR A 1 130 ? -5.792 14.961 -9.464 1.00 54.81 130 THR A O 1
ATOM 1092 N N . ASP A 1 131 ? -5.659 12.724 -9.362 1.00 46.84 131 ASP A N 1
ATOM 1093 C CA . ASP A 1 131 ? -6.976 12.449 -9.995 1.00 46.84 131 ASP A CA 1
ATOM 1094 C C . ASP A 1 131 ? -8.169 12.517 -9.034 1.00 46.84 131 ASP A C 1
ATOM 1096 O O . ASP A 1 131 ? -9.249 11.972 -9.261 1.00 46.84 131 ASP A O 1
ATOM 1100 N N . MET A 1 132 ? -8.024 13.277 -7.958 1.00 48.91 132 MET A N 1
ATOM 1101 C CA . MET A 1 132 ? -9.114 13.647 -7.060 1.00 48.91 132 MET A CA 1
ATOM 1102 C C . MET A 1 132 ? -10.111 14.643 -7.711 1.00 48.91 132 MET A C 1
ATOM 1104 O O . ME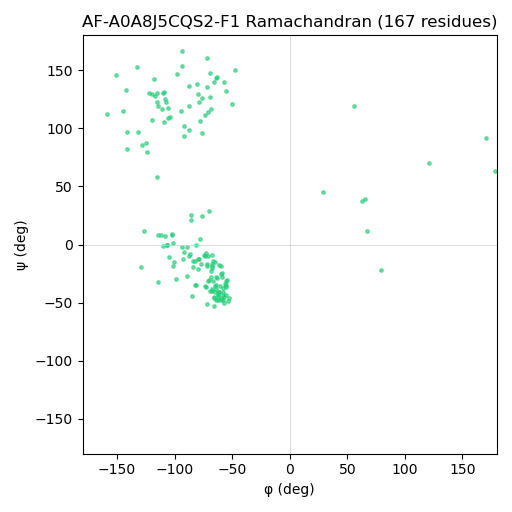T A 1 132 ? -10.734 15.462 -7.038 1.00 48.91 132 MET A O 1
ATOM 1108 N N . GLY A 1 133 ? -10.257 14.587 -9.035 1.00 44.28 133 GLY A N 1
ATOM 1109 C CA . GLY A 1 133 ? -11.236 15.291 -9.845 1.00 44.28 133 GLY A CA 1
ATOM 1110 C C . GLY A 1 133 ? -11.897 14.312 -10.817 1.00 44.28 133 GLY A C 1
ATOM 1111 O O . GLY A 1 133 ? -11.376 14.058 -11.889 1.00 44.28 133 GLY A O 1
ATOM 1112 N N . ALA A 1 134 ? -13.072 13.817 -10.431 1.00 41.81 134 ALA A N 1
ATOM 1113 C CA . ALA A 1 134 ? -14.131 13.270 -11.289 1.00 41.81 134 ALA A CA 1
ATOM 1114 C C . ALA A 1 134 ? -14.070 11.832 -11.868 1.00 41.81 134 ALA A C 1
ATOM 1116 O O . ALA A 1 134 ? -15.162 11.320 -12.090 1.00 41.81 134 ALA A O 1
ATOM 1117 N N . ASP A 1 135 ? -12.939 11.127 -12.023 1.00 39.12 135 ASP A N 1
ATOM 1118 C CA . ASP A 1 135 ? -12.949 9.880 -12.845 1.00 39.12 135 ASP A CA 1
ATOM 1119 C C . ASP A 1 135 ? -12.775 8.519 -12.128 1.00 39.12 135 ASP A C 1
ATOM 1121 O O . ASP A 1 135 ? -12.865 7.467 -12.757 1.00 39.12 135 ASP A O 1
ATOM 1125 N N . CYS A 1 136 ? -12.592 8.459 -10.805 1.00 40.69 136 CYS A N 1
ATOM 1126 C CA . CYS A 1 136 ? -12.225 7.197 -10.126 1.00 40.69 136 CYS A CA 1
ATOM 1127 C C . CYS A 1 136 ? -13.396 6.257 -9.726 1.00 40.69 136 CYS A C 1
ATOM 1129 O O . CYS A 1 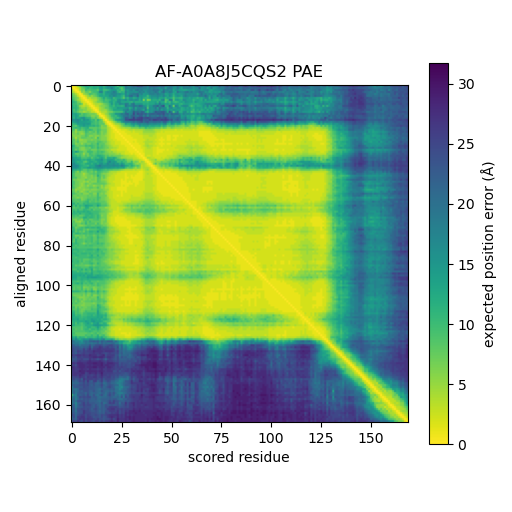136 ? -13.216 5.426 -8.838 1.00 40.69 136 CYS A O 1
ATOM 1131 N N . LEU A 1 137 ? -14.587 6.361 -10.335 1.00 40.84 137 LEU A N 1
ATOM 1132 C CA . LEU A 1 137 ? -15.756 5.515 -10.001 1.00 40.84 137 LEU A CA 1
ATOM 1133 C C . LEU A 1 137 ? -16.053 4.368 -10.989 1.00 40.84 137 LEU A C 1
ATOM 1135 O O . LEU A 1 137 ? -17.093 3.733 -10.846 1.00 40.84 137 LEU A O 1
ATOM 1139 N N . GLN A 1 138 ? -15.195 4.069 -11.972 1.00 35.59 138 GLN A N 1
ATOM 1140 C CA . GLN A 1 138 ? -15.560 3.107 -13.030 1.00 35.59 138 GLN A CA 1
ATOM 1141 C C . GLN A 1 138 ? -14.891 1.731 -13.040 1.00 35.59 138 GLN A C 1
ATOM 1143 O O . GLN A 1 138 ? -15.196 0.947 -13.931 1.00 35.59 138 GLN A O 1
ATOM 1148 N N . GLU A 1 139 ? -14.107 1.343 -12.038 1.00 36.66 139 GLU A N 1
ATOM 1149 C CA . GLU A 1 139 ? -13.675 -0.061 -11.942 1.00 36.66 139 GLU A CA 1
ATOM 1150 C C . GLU A 1 139 ? -14.066 -0.668 -10.597 1.00 36.66 139 GLU A C 1
ATOM 1152 O O . GLU A 1 139 ? -13.275 -0.783 -9.667 1.00 36.66 139 GLU A O 1
ATOM 1157 N N . GLY A 1 140 ? -15.341 -1.045 -10.515 1.00 32.66 140 GLY A N 1
ATOM 1158 C CA . GLY A 1 140 ? -15.876 -1.929 -9.491 1.00 32.66 140 GLY A CA 1
ATOM 1159 C C . GLY A 1 140 ? -16.901 -2.866 -10.118 1.00 32.66 140 GLY A C 1
ATOM 1160 O O . GLY A 1 140 ? -18.061 -2.500 -10.281 1.00 32.66 140 GLY A O 1
ATOM 1161 N N . THR A 1 141 ? -16.495 -4.085 -10.478 1.00 31.64 141 THR A N 1
ATOM 1162 C CA . THR A 1 141 ? -17.449 -5.192 -10.611 1.00 31.64 141 THR A CA 1
ATOM 1163 C C . THR A 1 141 ? -17.804 -5.653 -9.205 1.00 31.64 141 THR A C 1
ATOM 1165 O O . THR A 1 141 ? -17.063 -6.413 -8.585 1.00 31.64 141 THR A O 1
ATOM 1168 N N . GLY A 1 142 ? -18.919 -5.144 -8.698 1.00 30.23 142 GLY A N 1
ATOM 1169 C CA . GLY A 1 142 ? -19.486 -5.521 -7.412 1.00 30.23 142 GLY A CA 1
ATOM 1170 C C . GLY A 1 142 ? -20.621 -4.575 -7.066 1.00 30.23 142 GLY A C 1
ATOM 1171 O O . GLY A 1 142 ? -20.381 -3.512 -6.504 1.00 30.23 142 GLY A O 1
ATOM 1172 N N . GLU A 1 143 ? -21.843 -4.947 -7.449 1.00 33.91 143 GLU A N 1
ATOM 1173 C CA . GLU A 1 143 ? -23.066 -4.350 -6.911 1.00 33.91 143 GLU A CA 1
ATOM 1174 C C . GLU A 1 143 ? -23.004 -4.355 -5.380 1.00 33.91 143 GLU A C 1
ATOM 1176 O O . GLU A 1 143 ? -22.904 -5.411 -4.755 1.00 33.91 143 GLU A O 1
ATOM 1181 N N . ALA A 1 144 ? -23.086 -3.170 -4.785 1.00 31.78 144 ALA A N 1
ATOM 1182 C CA . ALA A 1 144 ? -23.547 -3.002 -3.421 1.00 31.78 144 ALA A CA 1
ATOM 1183 C C . ALA A 1 144 ? -24.320 -1.684 -3.338 1.00 31.78 144 ALA A C 1
ATOM 1185 O O . ALA A 1 144 ? -23.779 -0.601 -3.576 1.00 31.78 144 ALA A O 1
ATOM 1186 N N . ASP A 1 145 ? -25.609 -1.847 -3.057 1.00 30.64 145 ASP A N 1
ATOM 1187 C CA . ASP A 1 145 ? -26.601 -0.830 -2.758 1.00 30.64 145 ASP A CA 1
ATOM 1188 C C . ASP A 1 145 ? -26.148 0.204 -1.715 1.00 30.64 145 ASP A C 1
ATOM 1190 O O . ASP A 1 145 ? -25.417 -0.089 -0.772 1.00 30.64 145 ASP A O 1
ATOM 1194 N N . ASP A 1 146 ? -26.708 1.400 -1.900 1.00 31.94 146 ASP A N 1
ATOM 1195 C CA . ASP A 1 146 ? -26.978 2.454 -0.922 1.00 31.94 146 ASP A CA 1
ATOM 1196 C C . ASP A 1 146 ? -25.841 3.022 -0.046 1.00 31.94 146 ASP A C 1
ATOM 1198 O O . ASP A 1 146 ? -25.319 2.413 0.884 1.00 31.94 146 ASP A O 1
ATOM 1202 N N . GLY A 1 147 ? -25.625 4.336 -0.214 1.00 27.91 147 GLY A N 1
ATOM 1203 C CA . GLY A 1 147 ? -25.283 5.204 0.919 1.00 27.91 147 GLY A CA 1
ATOM 1204 C C . GLY A 1 147 ? -23.954 5.955 0.848 1.00 27.91 147 GLY A C 1
ATOM 1205 O O . GLY A 1 147 ? -23.058 5.717 1.647 1.00 27.91 147 GLY A O 1
ATOM 1206 N N . GLY A 1 148 ? -23.860 6.950 -0.039 1.00 29.94 148 GLY A N 1
ATOM 1207 C CA . GLY A 1 148 ? -23.327 8.300 0.237 1.00 29.94 148 GLY A CA 1
ATOM 1208 C C . GLY A 1 148 ? -22.254 8.536 1.322 1.00 29.94 148 GLY A C 1
ATOM 1209 O O . GLY A 1 148 ? -22.378 9.513 2.061 1.00 29.94 148 GLY A O 1
ATOM 1210 N N . PHE A 1 149 ? -21.192 7.731 1.413 1.00 30.91 149 PHE A N 1
ATOM 1211 C CA . PHE A 1 149 ? -20.136 7.909 2.428 1.00 30.91 149 PHE A CA 1
ATOM 1212 C C . PHE A 1 149 ? -18.851 8.577 1.905 1.00 30.91 149 PHE A C 1
ATOM 1214 O O . PHE A 1 149 ? -18.079 9.140 2.681 1.00 30.91 149 PHE A O 1
ATOM 1221 N N . LEU A 1 150 ? -18.636 8.598 0.587 1.00 34.09 150 LEU A N 1
ATOM 1222 C CA . LEU A 1 150 ? -17.373 9.049 -0.018 1.00 34.09 150 LEU A CA 1
ATOM 1223 C C . LEU A 1 150 ? -17.227 10.575 -0.178 1.00 34.09 150 LEU A C 1
ATOM 1225 O O . LEU A 1 150 ? -16.117 11.066 -0.374 1.00 34.09 150 LEU A O 1
ATOM 1229 N N . LEU A 1 151 ? -18.306 11.361 -0.054 1.00 26.30 151 LEU A N 1
ATOM 1230 C CA . LEU A 1 151 ? -18.272 12.783 -0.436 1.00 26.30 151 LEU A CA 1
ATOM 1231 C C . LEU A 1 151 ? -17.787 13.770 0.642 1.00 26.30 151 LEU A C 1
ATOM 1233 O O . LEU A 1 151 ? -17.572 14.939 0.330 1.00 26.30 151 LEU A O 1
ATOM 1237 N N . LYS A 1 152 ? -17.577 13.356 1.899 1.00 26.78 152 LYS A N 1
ATOM 1238 C CA . LYS A 1 152 ? -17.187 14.296 2.977 1.00 26.78 152 LYS A CA 1
ATOM 1239 C C . LYS A 1 152 ? -15.680 14.433 3.211 1.00 26.78 152 LYS A C 1
ATOM 1241 O O . LYS A 1 152 ? -15.267 15.268 4.011 1.00 26.78 152 LYS A O 1
ATOM 1246 N N . SER A 1 153 ? -14.846 13.687 2.486 1.00 34.31 153 SER A N 1
ATOM 1247 C CA . SER A 1 153 ? -13.386 13.757 2.655 1.00 34.31 153 SER A CA 1
ATOM 1248 C C . SER A 1 153 ? -12.736 14.966 1.954 1.00 34.31 153 SER A C 1
ATOM 1250 O O . SER A 1 153 ? -11.581 15.294 2.220 1.00 34.31 153 SER A O 1
ATOM 1252 N N . PHE A 1 154 ? -13.471 15.665 1.081 1.00 30.05 154 PHE A N 1
ATOM 1253 C CA . PHE A 1 154 ? -12.925 16.693 0.185 1.00 30.05 154 PHE A CA 1
ATOM 1254 C C . PHE A 1 154 ? -12.957 18.139 0.700 1.00 30.05 154 PHE A C 1
ATOM 1256 O O . PHE A 1 154 ? -12.267 18.997 0.145 1.00 30.05 154 PHE A O 1
ATOM 1263 N N . GLU A 1 155 ? -13.679 18.444 1.781 1.00 27.70 155 GLU A N 1
ATOM 1264 C CA . GLU A 1 155 ? -13.683 19.809 2.338 1.00 27.70 155 GLU A CA 1
ATOM 1265 C C . GLU A 1 155 ? -12.360 20.194 3.029 1.00 27.70 155 GLU A C 1
ATOM 1267 O O . GLU A 1 155 ? -12.125 21.367 3.332 1.00 27.70 155 GLU A O 1
ATOM 1272 N N . TRP A 1 156 ? -11.450 19.240 3.243 1.00 36.06 156 TRP A N 1
ATOM 1273 C CA . TRP A 1 156 ? -10.302 19.443 4.126 1.00 36.06 156 TRP A CA 1
ATOM 1274 C C . TRP A 1 156 ? -9.109 20.167 3.468 1.00 36.06 156 TRP A C 1
ATOM 1276 O O . TRP A 1 156 ? -8.487 21.028 4.093 1.00 36.06 156 TRP A O 1
ATOM 1286 N N . ARG A 1 157 ? -8.830 19.954 2.171 1.00 30.72 157 ARG A N 1
ATOM 1287 C CA . ARG A 1 157 ? -7.688 20.617 1.490 1.00 30.72 157 ARG A CA 1
ATOM 1288 C C . ARG A 1 157 ? -7.882 22.118 1.253 1.00 30.72 157 ARG A C 1
ATOM 1290 O O . ARG A 1 157 ? -6.913 22.874 1.291 1.00 30.72 157 ARG A O 1
ATOM 1297 N N . ARG A 1 158 ? -9.119 22.590 1.049 1.00 27.31 158 ARG A N 1
ATOM 1298 C CA . ARG A 1 158 ? -9.387 24.023 0.794 1.00 27.31 158 ARG A CA 1
ATOM 1299 C C . ARG A 1 158 ? -9.329 24.898 2.050 1.00 27.31 158 ARG A C 1
ATOM 1301 O O . ARG A 1 158 ? -9.203 26.118 1.923 1.00 27.31 158 ARG A O 1
ATOM 1308 N N . ARG A 1 159 ? -9.402 24.305 3.247 1.00 29.59 159 ARG A N 1
ATOM 1309 C CA . ARG A 1 159 ? -9.300 25.036 4.521 1.00 29.59 159 ARG A CA 1
ATOM 1310 C C . ARG A 1 159 ? -7.855 25.148 5.016 1.00 29.59 159 ARG A C 1
ATOM 1312 O O . ARG A 1 159 ? -7.512 26.153 5.629 1.00 29.59 159 ARG A O 1
ATOM 1319 N N . TRP A 1 160 ? -6.992 24.203 4.641 1.00 33.81 160 TRP A N 1
ATOM 1320 C CA . TRP A 1 160 ? -5.577 24.196 5.023 1.00 33.81 160 TRP A CA 1
ATOM 1321 C C . TRP A 1 160 ? -4.734 25.264 4.307 1.00 33.81 160 TRP A C 1
ATOM 1323 O O . TRP A 1 160 ? -3.922 25.928 4.939 1.00 33.81 160 TRP A O 1
ATOM 1333 N N . SER A 1 161 ? -5.005 25.562 3.031 1.00 30.27 161 SER A N 1
ATOM 1334 C CA . SER A 1 161 ? -4.244 26.598 2.305 1.00 30.27 161 SER A CA 1
ATOM 1335 C C . SER A 1 161 ? -4.556 28.043 2.739 1.00 30.27 161 SER A C 1
ATOM 1337 O O . SER A 1 161 ? -3.893 28.974 2.282 1.00 30.27 161 SER A O 1
ATOM 1339 N N . ARG A 1 162 ? -5.564 28.253 3.601 1.00 28.53 162 ARG A N 1
ATOM 1340 C CA . ARG A 1 162 ? -5.932 29.574 4.145 1.00 28.53 162 ARG A CA 1
ATOM 1341 C C . ARG A 1 162 ? -5.509 29.799 5.597 1.00 28.53 162 ARG A C 1
ATOM 1343 O O . ARG A 1 162 ? -5.595 30.936 6.043 1.00 28.53 162 ARG A O 1
ATOM 1350 N N . HIS A 1 163 ? -5.054 28.771 6.315 1.00 29.58 163 HIS A N 1
ATOM 1351 C CA . HIS A 1 163 ? -4.637 28.908 7.718 1.00 29.58 163 HIS A CA 1
ATOM 1352 C C . HIS A 1 163 ? -3.119 29.003 7.917 1.00 29.58 163 HIS A C 1
ATOM 1354 O O . HIS A 1 163 ? -2.686 29.516 8.936 1.00 29.58 163 HIS A O 1
ATOM 1360 N N . SER A 1 164 ? -2.291 28.660 6.926 1.00 31.05 164 SER A N 1
ATOM 1361 C CA . SER A 1 164 ? -0.822 28.770 7.029 1.00 31.05 164 SER A CA 1
ATOM 1362 C C . SER A 1 164 ? -0.260 30.202 6.898 1.00 31.05 164 SER A C 1
ATOM 1364 O O . SER A 1 164 ? 0.880 30.372 6.475 1.00 31.05 164 SER A O 1
ATOM 1366 N N . ARG A 1 165 ? -1.043 31.251 7.199 1.00 32.72 165 ARG A N 1
ATOM 1367 C CA . ARG A 1 165 ? -0.592 32.663 7.147 1.00 32.72 165 ARG A CA 1
ATOM 1368 C C . ARG A 1 165 ? -0.837 33.446 8.444 1.00 32.72 165 ARG A C 1
ATOM 1370 O O . ARG A 1 165 ? -0.701 34.661 8.447 1.00 32.72 165 ARG A O 1
ATOM 1377 N N . PHE A 1 166 ? -1.194 32.771 9.528 1.00 32.88 166 PHE A N 1
ATOM 1378 C CA . PHE A 1 166 ? -1.325 33.377 10.850 1.00 32.88 166 PHE A CA 1
ATOM 1379 C C . PHE A 1 166 ? -0.805 32.377 11.870 1.00 32.88 166 PHE A C 1
ATOM 1381 O O . PHE A 1 166 ? -1.587 31.597 12.379 1.00 32.88 166 PHE A O 1
ATOM 1388 N N . GLU A 1 167 ? 0.515 32.339 12.048 1.00 31.66 167 GLU A N 1
ATOM 1389 C CA . GLU A 1 167 ? 1.220 31.862 13.254 1.00 31.66 167 GLU A CA 1
ATOM 1390 C C . GLU A 1 167 ? 2.735 31.958 12.980 1.00 31.66 167 GLU A C 1
ATOM 1392 O O . GLU A 1 167 ? 3.466 30.978 12.859 1.00 31.66 167 GLU A O 1
ATOM 1397 N N . GLN A 1 168 ? 3.186 33.197 12.774 1.00 34.62 168 GLN A N 1
ATOM 1398 C CA . GLN A 1 168 ? 4.501 33.668 13.205 1.00 34.62 168 GLN A CA 1
ATOM 1399 C C . GLN A 1 168 ? 4.211 34.902 14.054 1.00 34.62 168 GLN A C 1
ATOM 1401 O O . GLN A 1 168 ? 4.094 35.990 13.504 1.00 34.62 168 GLN A O 1
ATOM 1406 N N . ASP A 1 169 ? 3.974 34.681 15.343 1.00 30.67 169 ASP A N 1
ATOM 1407 C CA . ASP A 1 169 ? 4.184 35.622 16.449 1.00 30.67 169 ASP A CA 1
ATOM 1408 C C . ASP A 1 169 ? 4.281 34.801 17.743 1.00 30.67 169 ASP A C 1
ATOM 1410 O O . ASP A 1 169 ? 3.410 33.921 17.944 1.00 30.67 169 ASP A O 1
#

Foldseek 3Di:
DDDQDPDPVRVVVCVVVQDPAQAEEQEAALLQLPPDDPVDNPHGPLVSSLVVLLCQLPPPSCVNHAYEYEHEPLVNLLVPLQPPPNCVRVVPQPDDRSPSVSSSVVSVCSNVVSRPDPVHDYHYDYYYPPPPPDDRPPPDPDDDDDDDDPPPPPVPPVVVVPPVPPPDD

Mean predicted aligned error: 12.23 Å

Radius of gyration: 17.63 Å; Cα contacts (8 Å, |Δi|>4): 167; chains: 1; bounding box: 46×49×40 Å

InterPro domains:
  IPR000654 G-protein alpha subunit, group Q [PR00442] (57-67)
  IPR000654 G-protein alpha subunit, group Q [PR00442] (95-105)
  IPR000654 G-protein alpha subunit, group Q [PR00442] (109-120)
  IPR001019 Guanine nucleotide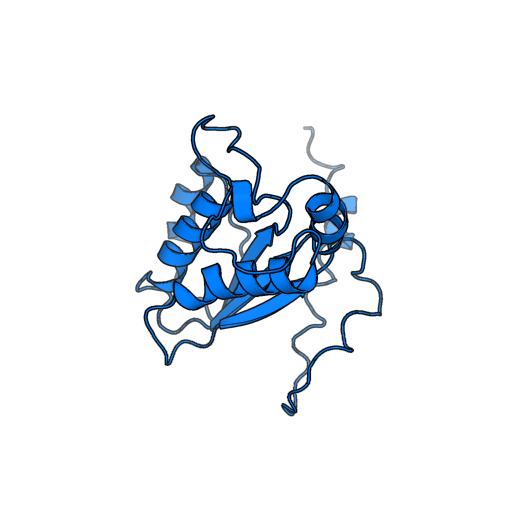 binding protein, alpha subunit [PF00503] (1-132)
  IPR001019 Guanine nucleotide binding protein, alpha subunit [PR00318] (21-49)
  IPR001019 Guanine nucleotide binding protein, alpha subunit [PR00318] (67-76)
  IPR001019 Guanine nucleotide binding protein, alpha subunit [PS51882] (1-157)
  IPR001019 Guanine nucleotide binding protein, alpha subunit [PTHR10218] (1-131)
  IPR001019 Guanine nucleotide binding protein, alpha subunit [SM00275] (1-149)
  IPR001019 Guanine nucleotide binding protein, alpha subunit [cd00066] (1-131)
  IPR027417 P-loop containing nucleoside triphosphate hydrolase [G3DSA:3.40.50.300] (1-135)
  IPR027417 P-loop containing nucleoside triphosphate hydrolase [SSF52540] (1-131)

pLDDT: mean 72.38, std 24.9, range [26.3, 97.5]

Solvent-accessible surface area (backbone atoms only — not comparable to full-atom values): 10796 Å² total; per-residue (Å²): 138,84,90,73,59,88,50,80,83,43,56,76,61,52,76,84,67,73,73,86,57,64,63,44,81,45,80,42,63,57,58,32,62,87,37,57,34,95,92,36,87,87,40,46,40,44,59,52,49,46,54,52,50,42,52,53,70,66,32,78,89,36,66,88,27,43,37,35,38,36,38,26,37,50,65,52,27,51,62,40,29,69,83,51,58,65,47,84,69,40,73,86,54,83,60,64,87,60,39,44,65,52,50,52,52,50,54,51,46,65,55,61,71,56,56,90,49,88,85,61,62,70,48,74,44,83,35,42,88,80,58,82,66,92,67,87,82,80,88,68,98,66,95,74,84,87,74,94,71,78,77,75,73,68,68,57,68,74,55,53,80,70,52,84,80,75,84,89,127

Organism: Chionoecetes opilio (NCBI:txid41210)